Protein AF-A0A1T1D1V4-F1 (afdb_monomer)

Secondary structure (DSSP, 8-state):
------EEEEE-TT-S-HHHHHHHHHTTEEEEEPPPTTSPP----HHHHHSSPPHHHHHHHHHHHHHHTT-PPPP-PPP-

Nearest PDB structures (foldseek):
  5z5b-assembly3_C  TM=3.766E-01  e=7.288E-01  Thermococcus kodakarensis KOD1
  6byf-assembly6_F  TM=4.911E-01  e=2.182E+00  Saccharomyces cerevisiae S288C
  5wmi-assembly1_A-2  TM=4.898E-01  e=6.102E+00  Arabidopsis thaliana
  1u08-assembly1_A  TM=4.513E-01  e=6.998E+00  Escherichia coli
  5wmk-assembly1_A-2  TM=5.044E-01  e=9.859E+00  Arabidopsis thaliana

Foldseek 3Di:
DPPQDAEEAADEAPPDDPVVCVVCVVSNYHYDYDYDPPHDDDDDDPVSVVVHDDVVVVVVVVVVVCVVVVVDDDPPDDDD

Sequence (80 aa):
MTAAPEGKVFAEKGYLSKPFLVRLWQRGFHWFTGIRRNMKNSLMSMLDTVLLPQPFSIETLFDKLKSSMGLDHTPHRSPI

InterPro domains:
  IPR025668 Transposase DDE domain [PF13612] (6-78)

Organism: NCBI:txid1943583

Structure (mmCIF, N/CA/C/O backbone):
data_AF-A0A1T1D1V4-F1
#
_entry.id   AF-A0A1T1D1V4-F1
#
loop_
_atom_site.group_PDB
_atom_site.id
_atom_site.type_symbol
_atom_site.label_atom_id
_atom_site.label_alt_id
_atom_site.label_comp_id
_atom_site.label_asym_id
_atom_site.label_entity_id
_atom_site.label_seq_id
_atom_site.pdbx_PDB_ins_code
_atom_site.Cartn_x
_atom_site.Cartn_y
_atom_site.Cartn_z
_atom_site.occupancy
_atom_site.B_iso_or_equiv
_atom_site.auth_seq_id
_atom_site.auth_comp_id
_atom_site.auth_asym_id
_atom_site.auth_atom_id
_atom_site.pdbx_PDB_model_num
ATOM 1 N N . MET A 1 1 ? -19.256 -26.214 -4.639 1.00 37.50 1 MET A N 1
ATOM 2 C CA . MET A 1 1 ? -19.257 -25.092 -3.678 1.00 37.50 1 MET A CA 1
ATOM 3 C C . MET A 1 1 ? -17.872 -24.469 -3.718 1.00 37.50 1 MET A C 1
ATOM 5 O O . MET A 1 1 ? -16.954 -25.026 -3.137 1.00 37.50 1 MET A O 1
ATOM 9 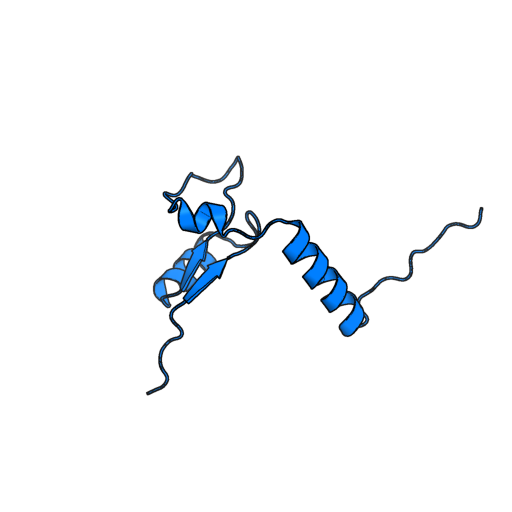N N . THR A 1 2 ? -17.672 -23.422 -4.515 1.00 47.41 2 THR A N 1
ATOM 10 C CA . THR A 1 2 ? -16.363 -22.758 -4.624 1.00 47.41 2 THR A CA 1
ATOM 11 C C . THR A 1 2 ? -16.192 -21.890 -3.383 1.00 47.41 2 THR A C 1
ATOM 13 O O . THR A 1 2 ? -17.006 -20.994 -3.174 1.00 47.41 2 THR A O 1
ATOM 16 N N . ALA A 1 3 ? -15.211 -22.195 -2.530 1.00 57.84 3 ALA A N 1
ATOM 17 C CA . ALA A 1 3 ? -14.924 -21.391 -1.346 1.00 57.84 3 ALA A CA 1
ATOM 18 C C . ALA A 1 3 ? -14.724 -19.928 -1.772 1.00 57.84 3 ALA A C 1
ATOM 20 O O . ALA A 1 3 ? -13.938 -19.654 -2.684 1.00 57.84 3 ALA A O 1
ATOM 21 N N . ALA A 1 4 ? -15.475 -19.002 -1.172 1.00 60.78 4 ALA A N 1
ATOM 22 C CA . ALA A 1 4 ? -15.222 -17.585 -1.380 1.00 60.78 4 ALA A CA 1
ATOM 23 C C . ALA A 1 4 ? -13.787 -17.308 -0.900 1.00 60.78 4 ALA A C 1
ATOM 25 O O . ALA A 1 4 ? -13.429 -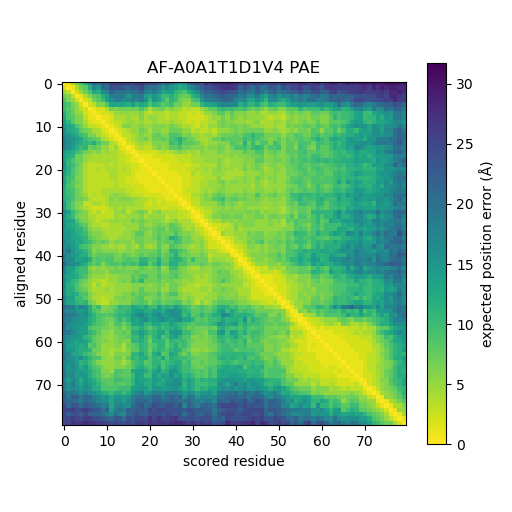17.753 0.191 1.00 60.78 4 ALA A O 1
ATOM 26 N N . PRO A 1 5 ? -12.935 -16.667 -1.711 1.00 59.72 5 PRO A N 1
ATOM 27 C CA . PRO A 1 5 ? -11.566 -16.399 -1.307 1.00 59.72 5 PRO A CA 1
ATOM 28 C C . PRO A 1 5 ? -11.568 -15.433 -0.118 1.00 59.72 5 PRO A C 1
ATOM 30 O O . PRO A 1 5 ? -11.872 -14.253 -0.260 1.00 59.72 5 PRO A O 1
ATOM 33 N N . GLU A 1 6 ? -11.236 -15.954 1.058 1.00 67.44 6 GLU A N 1
ATOM 34 C CA . GLU A 1 6 ? -10.991 -15.179 2.269 1.00 67.44 6 GLU A CA 1
ATOM 35 C C . GLU A 1 6 ? -9.488 -14.921 2.378 1.00 67.44 6 GLU A C 1
ATOM 37 O O . GLU A 1 6 ? -8.668 -15.832 2.252 1.00 67.44 6 GLU A O 1
ATOM 42 N N . GLY A 1 7 ? -9.098 -13.662 2.575 1.00 78.56 7 GLY A N 1
ATOM 43 C CA . GLY A 1 7 ? -7.684 -13.311 2.614 1.00 78.56 7 GLY A CA 1
ATOM 44 C C . GLY A 1 7 ? -7.421 -11.871 3.021 1.00 78.56 7 GLY A C 1
ATOM 45 O O . GLY A 1 7 ? -8.279 -10.991 2.892 1.00 78.56 7 GLY A O 1
ATOM 46 N N . LYS A 1 8 ? -6.204 -11.633 3.517 1.00 79.75 8 LYS A N 1
ATOM 47 C CA . LYS A 1 8 ? -5.688 -10.287 3.765 1.00 79.75 8 LYS A CA 1
ATOM 48 C C . LYS A 1 8 ? 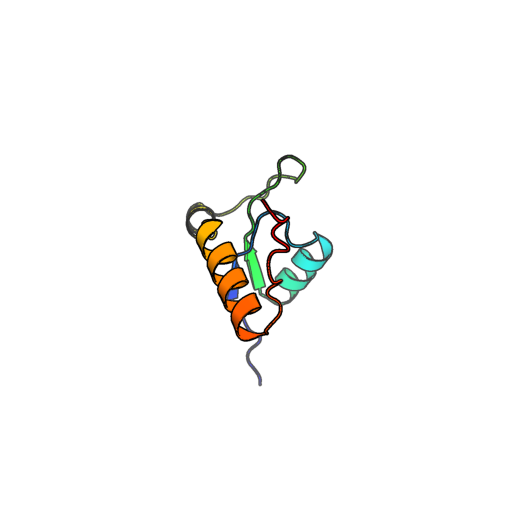-4.987 -9.781 2.513 1.00 79.75 8 LYS A C 1
ATOM 50 O O . LYS A 1 8 ? -4.101 -10.452 1.989 1.00 79.75 8 LYS A O 1
ATOM 55 N N . VAL A 1 9 ? -5.375 -8.602 2.047 1.00 78.75 9 VAL A N 1
ATOM 56 C CA . VAL A 1 9 ? -4.780 -7.968 0.871 1.00 78.75 9 VAL A CA 1
ATOM 57 C C . VAL A 1 9 ? -4.047 -6.718 1.319 1.00 78.75 9 VAL A C 1
ATOM 59 O O . VAL A 1 9 ? -4.652 -5.813 1.891 1.00 78.75 9 VAL A O 1
ATOM 62 N N . PHE A 1 10 ? -2.745 -6.676 1.057 1.00 76.88 10 PHE A N 1
ATOM 63 C CA . PHE A 1 10 ? -1.905 -5.525 1.353 1.00 76.88 10 PHE A CA 1
ATOM 64 C C . PHE A 1 10 ? -1.627 -4.748 0.079 1.00 76.88 10 PHE A C 1
ATOM 66 O O . PHE A 1 10 ? -1.368 -5.331 -0.973 1.00 76.88 10 PHE A O 1
ATOM 73 N N . ALA A 1 11 ? -1.664 -3.428 0.178 1.00 75.31 11 ALA A N 1
ATOM 74 C CA . ALA A 1 11 ? -1.451 -2.578 -0.974 1.00 75.31 11 ALA A CA 1
ATOM 75 C C . ALA A 1 11 ? -0.852 -1.232 -0.607 1.00 75.31 11 ALA A C 1
ATOM 77 O O . ALA A 1 11 ? -0.803 -0.803 0.550 1.00 75.31 11 ALA A O 1
ATOM 78 N N . GLU A 1 12 ? -0.420 -0.549 -1.655 1.00 73.00 12 GLU A N 1
ATOM 79 C CA . GLU A 1 12 ? 0.242 0.726 -1.538 1.00 73.00 12 GLU A CA 1
ATOM 80 C C . GLU A 1 12 ? -0.697 1.854 -1.101 1.00 73.00 12 GLU A C 1
ATOM 82 O O . GLU A 1 12 ? -1.924 1.836 -1.251 1.00 73.00 12 GLU A O 1
ATOM 87 N N . LYS A 1 13 ? -0.084 2.888 -0.538 1.00 71.69 13 LYS A N 1
ATOM 88 C CA . LYS A 1 13 ? -0.762 4.011 0.098 1.00 71.69 13 LYS A CA 1
ATOM 89 C C . LYS A 1 13 ? -1.741 4.724 -0.847 1.00 71.69 13 LYS A C 1
ATOM 91 O O . LYS A 1 13 ? -1.355 5.498 -1.725 1.00 71.69 13 LYS A O 1
ATOM 96 N N . GLY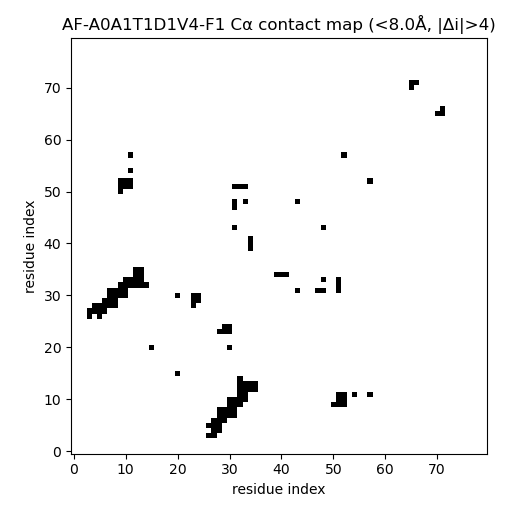 A 1 14 ? -3.038 4.559 -0.584 1.00 68.38 14 GLY A N 1
ATOM 97 C CA . GLY A 1 14 ? -4.142 5.189 -1.321 1.00 68.38 14 GLY A 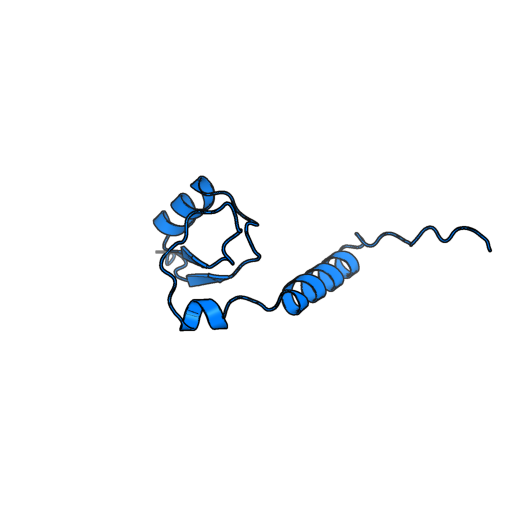CA 1
ATOM 98 C C . GLY A 1 14 ? -4.255 4.777 -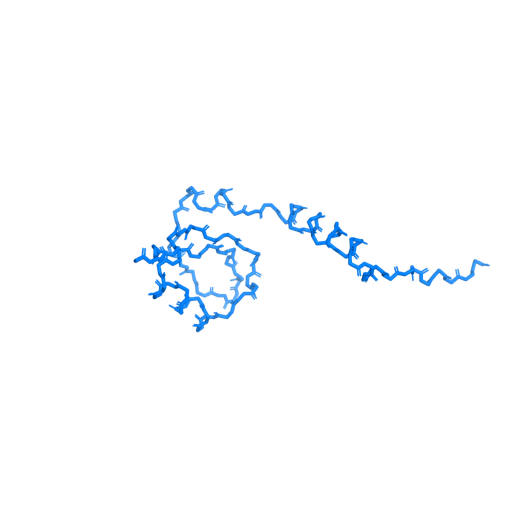2.790 1.00 68.38 14 GLY A C 1
ATOM 99 O O . GLY A 1 14 ? -4.702 5.578 -3.606 1.00 68.38 14 GLY A O 1
ATOM 100 N N . TYR A 1 15 ? -3.849 3.548 -3.110 1.00 70.69 15 TYR A N 1
ATOM 101 C CA . TYR A 1 15 ? -4.003 2.954 -4.440 1.00 70.69 15 TYR A CA 1
ATOM 102 C C . TYR A 1 15 ? -5.477 2.703 -4.810 1.00 70.69 15 TYR A C 1
ATOM 104 O O . TYR A 1 15 ? -5.835 2.699 -5.984 1.00 70.69 15 TYR A O 1
ATOM 112 N N . LEU A 1 16 ? -6.356 2.533 -3.811 1.00 73.00 16 LEU A N 1
ATOM 113 C CA . LEU A 1 16 ? -7.777 2.259 -4.024 1.00 73.00 16 LEU A CA 1
ATOM 114 C C . LEU A 1 16 ? -8.726 3.253 -3.361 1.00 73.00 16 LEU A C 1
ATOM 116 O O . LEU A 1 16 ? -8.463 3.826 -2.303 1.00 73.00 16 LEU A O 1
ATOM 120 N N . SER A 1 17 ? -9.876 3.429 -4.012 1.00 78.88 17 SER A N 1
ATOM 121 C CA . SER A 1 17 ? -10.952 4.297 -3.552 1.00 78.88 17 SER A CA 1
ATOM 122 C C . SER A 1 17 ? -11.775 3.635 -2.439 1.00 78.88 17 SER A C 1
ATOM 124 O O . SER A 1 17 ? -11.979 2.419 -2.415 1.00 78.88 17 SER A O 1
ATOM 126 N N . LYS A 1 18 ? -12.318 4.457 -1.532 1.00 79.38 18 LYS A N 1
ATOM 127 C CA . LYS A 1 18 ? -13.211 4.019 -0.441 1.00 79.38 18 LYS A CA 1
ATOM 128 C C . LYS A 1 18 ? -14.343 3.072 -0.885 1.00 79.38 18 LYS A C 1
ATOM 130 O O . LYS A 1 18 ? -14.512 2.047 -0.231 1.00 79.38 18 LYS A O 1
ATOM 135 N N . PRO A 1 19 ? -15.109 3.343 -1.965 1.00 84.56 19 PRO A N 1
ATOM 136 C CA . PRO A 1 19 ? -16.192 2.445 -2.371 1.00 84.56 19 PRO A CA 1
ATOM 137 C C . PRO A 1 19 ? -15.687 1.075 -2.832 1.00 84.56 19 PRO A C 1
ATOM 139 O O . PRO A 1 19 ? -16.377 0.076 -2.655 1.00 84.56 19 PRO A O 1
ATOM 142 N N . PHE A 1 20 ? -14.482 1.002 -3.399 1.00 82.06 20 PHE A N 1
ATOM 143 C CA . PHE A 1 20 ? -13.892 -0.277 -3.778 1.00 82.06 20 PHE A CA 1
ATOM 144 C C . PHE A 1 20 ? -13.474 -1.086 -2.544 1.00 82.06 20 PHE A C 1
ATOM 146 O O . PHE A 1 20 ? -13.703 -2.292 -2.494 1.00 82.06 20 PHE A O 1
ATOM 153 N N . LEU A 1 21 ? -12.951 -0.408 -1.521 1.00 78.94 21 LEU A N 1
ATOM 154 C CA . LEU A 1 21 ? -12.584 -1.015 -0.242 1.00 78.94 21 LEU A CA 1
ATOM 155 C C . LEU A 1 21 ? -13.803 -1.629 0.466 1.00 78.94 21 LEU A C 1
ATOM 157 O O . LEU A 1 21 ? -13.736 -2.762 0.928 1.00 78.94 21 LEU A O 1
ATOM 161 N N . VAL A 1 22 ? -14.948 -0.936 0.462 1.00 83.31 22 VAL A N 1
ATOM 162 C CA . VAL A 1 22 ? -16.209 -1.468 1.016 1.00 83.31 22 VAL A CA 1
ATOM 163 C C . VAL A 1 22 ? -16.659 -2.732 0.279 1.00 83.31 22 VAL A C 1
ATOM 165 O O . VAL A 1 22 ? -17.059 -3.702 0.917 1.00 83.31 22 VAL A O 1
ATOM 168 N N . ARG A 1 23 ? -16.551 -2.763 -1.056 1.00 86.69 23 ARG A N 1
ATOM 169 C CA . ARG A 1 23 ? -16.906 -3.954 -1.848 1.00 86.69 23 ARG A CA 1
ATOM 170 C C . ARG A 1 23 ? -15.988 -5.145 -1.578 1.00 86.69 23 ARG A C 1
ATOM 172 O O . ARG A 1 23 ? -16.461 -6.276 -1.569 1.00 86.69 23 ARG A O 1
ATOM 179 N N . LEU A 1 24 ? -14.693 -4.906 -1.375 1.00 83.31 24 LEU A N 1
ATOM 180 C CA . LEU A 1 24 ? -13.739 -5.946 -0.970 1.00 83.31 24 LEU A CA 1
ATOM 181 C C . LEU A 1 24 ? -14.090 -6.506 0.408 1.00 83.31 24 LEU A C 1
ATOM 183 O O . LEU A 1 24 ? -14.154 -7.722 0.569 1.00 83.31 24 LEU A O 1
ATOM 187 N N . TRP A 1 25 ? -14.405 -5.623 1.356 1.00 82.38 25 TRP A N 1
ATOM 188 C CA . TRP A 1 25 ? -14.799 -6.017 2.705 1.00 82.38 25 TRP A CA 1
ATOM 189 C C . TRP A 1 25 ? -16.054 -6.894 2.703 1.00 82.38 25 TRP A C 1
ATOM 191 O O . TRP A 1 25 ? -16.087 -7.941 3.340 1.00 82.38 25 TRP A O 1
ATOM 201 N N . GLN A 1 26 ? -17.066 -6.520 1.913 1.00 85.38 26 GLN A N 1
ATOM 202 C CA . GLN A 1 26 ? -18.288 -7.314 1.727 1.00 85.38 26 GLN A CA 1
ATOM 203 C C . GLN A 1 26 ? -18.032 -8.691 1.100 1.00 85.38 26 GLN A C 1
ATOM 205 O O . GLN A 1 26 ? -18.833 -9.602 1.276 1.00 85.38 26 GLN A O 1
ATOM 210 N N . ARG A 1 27 ? -16.926 -8.847 0.366 1.00 84.69 27 ARG A N 1
ATOM 211 C CA . ARG A 1 27 ? -16.500 -10.114 -0.238 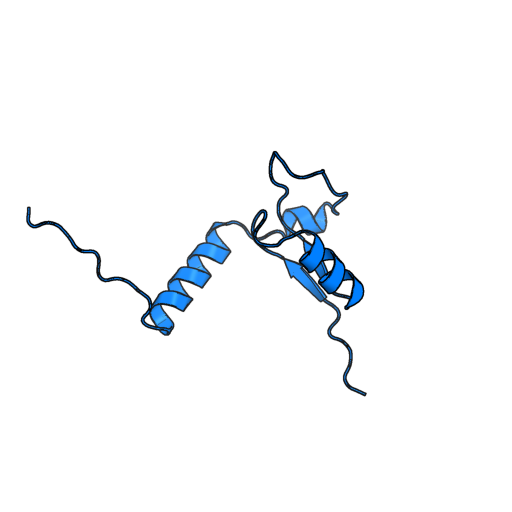1.00 84.69 27 ARG A CA 1
ATOM 212 C C . ARG A 1 27 ? -15.619 -10.966 0.684 1.00 84.69 27 ARG A C 1
ATOM 214 O O . ARG A 1 27 ? -15.180 -12.019 0.244 1.00 84.69 27 ARG A O 1
ATOM 221 N N . GLY A 1 28 ? -15.354 -10.528 1.918 1.00 82.00 28 GLY A N 1
ATOM 222 C CA . GLY A 1 28 ? -14.498 -11.244 2.873 1.00 82.00 28 GLY A CA 1
ATOM 223 C C . GLY A 1 28 ? -13.004 -10.924 2.752 1.00 82.00 28 GLY A C 1
ATOM 224 O O . GLY A 1 28 ? -12.182 -11.528 3.443 1.00 82.00 28 GLY A O 1
ATOM 225 N N . PHE A 1 29 ? -12.629 -9.954 1.912 1.00 82.44 29 PHE A N 1
ATOM 226 C CA . PHE A 1 29 ? -11.245 -9.506 1.798 1.00 82.44 29 PHE A CA 1
ATOM 227 C C . PHE A 1 29 ? -10.954 -8.374 2.775 1.00 82.44 29 PHE A C 1
ATOM 229 O O . PHE A 1 29 ? -11.482 -7.264 2.656 1.00 82.44 29 PHE A O 1
ATOM 236 N N . HIS A 1 30 ? -10.045 -8.643 3.705 1.00 78.31 30 HIS A N 1
ATOM 237 C CA . HIS A 1 30 ? -9.555 -7.648 4.646 1.00 78.31 30 HIS A CA 1
ATOM 238 C C . HIS A 1 30 ? -8.402 -6.888 4.000 1.00 78.31 30 HIS A C 1
ATOM 240 O O . HIS A 1 30 ? -7.313 -7.421 3.795 1.00 78.31 30 HIS A O 1
ATOM 246 N N . TRP A 1 31 ? -8.674 -5.646 3.625 1.00 76.50 31 TRP A N 1
ATOM 247 C CA . TRP A 1 31 ? -7.752 -4.814 2.869 1.00 76.50 31 TRP A CA 1
ATOM 248 C C . TRP A 1 31 ? -6.984 -3.856 3.784 1.00 76.50 31 TRP A C 1
ATOM 250 O O . TRP A 1 31 ? -7.591 -3.076 4.521 1.00 76.50 31 TRP A O 1
ATOM 260 N N . PHE A 1 32 ? -5.656 -3.851 3.672 1.00 75.38 32 PHE A N 1
ATOM 261 C CA . PHE A 1 32 ? -4.754 -2.995 4.438 1.00 75.38 32 PHE A CA 1
ATOM 262 C C . PHE A 1 32 ? -3.928 -2.122 3.493 1.00 75.38 32 PHE A C 1
ATOM 264 O O . PHE A 1 32 ? -3.185 -2.615 2.645 1.00 75.38 32 PHE A O 1
ATOM 271 N N . THR A 1 33 ? -4.034 -0.802 3.652 1.00 76.62 33 THR A N 1
ATOM 272 C CA . THR A 1 33 ? -3.204 0.179 2.933 1.00 76.62 33 THR A CA 1
ATOM 273 C C . THR A 1 33 ? -2.662 1.220 3.882 1.00 76.62 33 THR A C 1
ATOM 275 O O . THR A 1 33 ? -3.345 1.615 4.826 1.00 76.62 33 THR A O 1
ATOM 278 N N . GLY A 1 34 ? -1.492 1.768 3.554 1.00 73.12 34 GLY A N 1
ATOM 279 C CA . GLY A 1 34 ? -0.990 2.959 4.230 1.00 73.12 34 GLY A CA 1
ATOM 280 C C . GLY A 1 34 ? -1.982 4.130 4.154 1.00 73.12 34 GLY A C 1
ATOM 281 O O . GLY A 1 34 ? -2.567 4.408 3.103 1.00 73.12 34 GLY A O 1
ATOM 282 N N . ILE A 1 35 ? -2.146 4.851 5.265 1.00 75.38 35 ILE A N 1
ATOM 283 C CA . ILE A 1 35 ? -3.077 5.982 5.393 1.00 75.38 35 ILE A CA 1
ATOM 284 C C . ILE A 1 35 ? -2.426 7.256 4.829 1.00 75.38 35 ILE A C 1
ATOM 286 O O . ILE A 1 35 ? -1.314 7.640 5.212 1.00 75.38 35 ILE A O 1
ATOM 290 N N . ARG A 1 36 ? -3.088 7.925 3.871 1.00 74.31 36 ARG A N 1
ATOM 291 C CA . ARG A 1 36 ? -2.672 9.249 3.355 1.00 74.31 36 ARG A CA 1
ATOM 292 C C . ARG A 1 36 ? -2.968 10.348 4.369 1.00 74.31 36 ARG A C 1
ATOM 294 O O . ARG A 1 36 ? -3.927 10.246 5.116 1.00 74.31 36 ARG A O 1
ATOM 301 N N . ARG A 1 37 ? -2.181 11.433 4.338 1.00 75.88 37 ARG A N 1
ATOM 302 C CA . ARG A 1 37 ? -2.367 12.593 5.235 1.00 75.88 37 ARG A CA 1
ATOM 303 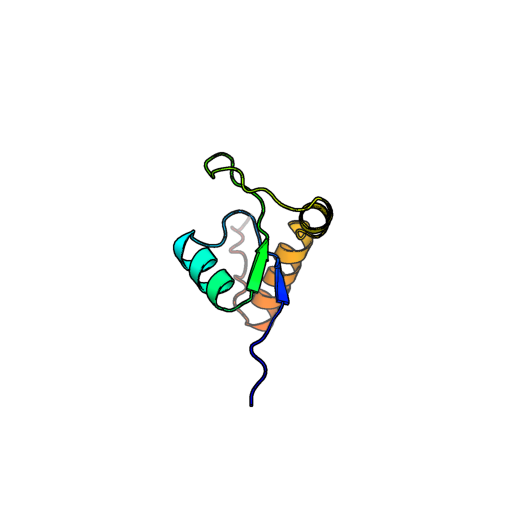C C . ARG A 1 37 ? -3.792 13.174 5.171 1.00 75.88 37 ARG A C 1
ATOM 305 O O . ARG A 1 37 ? -4.288 13.643 6.181 1.00 75.88 37 ARG A O 1
ATOM 312 N N . ASN A 1 38 ? -4.464 13.053 4.020 1.00 78.62 38 ASN A N 1
ATOM 313 C CA . ASN A 1 38 ? -5.841 13.525 3.807 1.00 78.62 38 ASN A CA 1
ATOM 314 C C . ASN A 1 38 ? -6.909 12.414 3.927 1.00 78.62 38 ASN A C 1
ATOM 316 O O . ASN A 1 38 ? -8.067 12.620 3.565 1.00 78.62 38 ASN A O 1
ATOM 320 N N . MET A 1 39 ? -6.543 11.210 4.379 1.00 78.50 39 MET A N 1
ATOM 321 C CA . MET A 1 39 ? -7.490 10.124 4.645 1.00 78.50 39 MET A CA 1
ATOM 322 C C . MET A 1 39 ? -7.846 10.088 6.128 1.00 78.50 39 MET A C 1
ATOM 324 O O . MET A 1 39 ? -7.005 10.337 6.986 1.00 78.50 39 MET A O 1
ATOM 328 N N . LYS A 1 40 ? -9.102 9.742 6.432 1.00 74.94 40 LYS A N 1
ATOM 329 C CA . LYS A 1 40 ? -9.505 9.474 7.815 1.00 74.94 40 LYS A CA 1
ATOM 330 C C . LYS A 1 40 ? -8.717 8.273 8.331 1.00 74.94 40 LYS A C 1
ATOM 332 O O . LYS A 1 40 ? -8.609 7.271 7.624 1.00 74.94 40 LYS A O 1
ATOM 337 N N . ASN A 1 41 ? -8.188 8.398 9.544 1.00 71.06 41 ASN A N 1
ATOM 338 C CA . ASN A 1 41 ? -7.474 7.314 10.194 1.00 71.06 41 ASN A CA 1
ATOM 339 C C . ASN A 1 41 ? -8.433 6.139 10.424 1.00 71.06 41 ASN A C 1
ATOM 341 O O . ASN A 1 41 ? -9.519 6.331 10.973 1.00 71.06 41 ASN A O 1
ATOM 345 N N . SER A 1 42 ? -8.047 4.943 9.993 1.00 72.00 42 SER A N 1
ATOM 346 C CA . SER A 1 42 ? -8.753 3.705 10.312 1.00 72.00 42 SER A CA 1
ATOM 347 C C . SER A 1 42 ? -7.952 2.942 11.353 1.00 72.00 42 SER A C 1
ATOM 349 O O . SER A 1 42 ? -6.729 2.861 11.244 1.00 72.00 42 SER A O 1
ATOM 351 N N . LEU A 1 43 ? -8.633 2.366 12.342 1.00 68.06 43 LEU A N 1
ATOM 352 C CA . LEU A 1 43 ? -7.998 1.444 13.278 1.00 68.06 43 LEU A CA 1
ATOM 353 C C . LEU A 1 43 ? -7.465 0.241 12.494 1.00 68.06 43 LEU A C 1
ATOM 355 O O . LEU A 1 43 ? -8.228 -0.493 11.870 1.00 68.06 43 LEU A O 1
ATOM 359 N N . MET A 1 44 ? -6.146 0.089 12.502 1.00 75.31 44 MET A N 1
ATOM 360 C CA . MET A 1 44 ? -5.420 -1.000 11.861 1.00 75.31 44 MET A CA 1
ATOM 361 C C . MET A 1 44 ? -4.638 -1.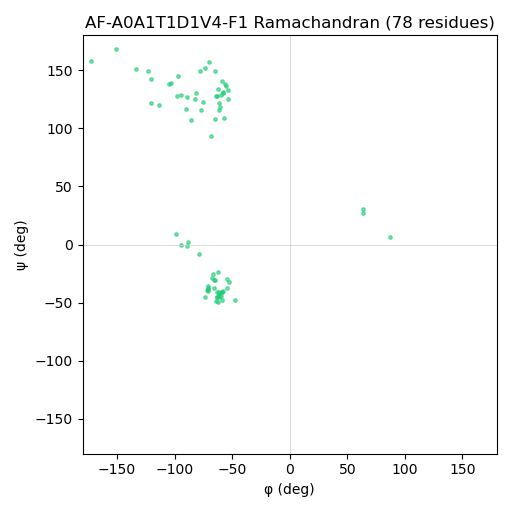742 12.941 1.00 75.31 44 MET A C 1
ATOM 363 O O . MET A 1 44 ? -4.126 -1.114 13.869 1.00 75.31 44 MET A O 1
ATOM 367 N N . SER A 1 45 ? -4.549 -3.070 12.848 1.00 79.00 45 SER A N 1
ATOM 368 C CA . SER A 1 45 ? -3.740 -3.840 13.795 1.00 79.00 45 SER A CA 1
ATOM 369 C C . SER A 1 45 ? -2.257 -3.483 13.649 1.00 79.00 45 SER A C 1
ATOM 371 O O . SER A 1 45 ? -1.784 -3.168 12.551 1.00 79.00 45 SER A O 1
ATOM 373 N N . MET A 1 46 ? -1.497 -3.570 14.743 1.00 76.62 46 MET A N 1
ATOM 374 C CA . MET A 1 46 ? -0.044 -3.355 14.713 1.00 76.62 46 MET A CA 1
ATOM 375 C C . MET A 1 46 ? 0.644 -4.333 13.754 1.00 76.62 46 MET A C 1
ATOM 377 O O . MET A 1 46 ? 1.495 -3.922 12.969 1.00 76.62 46 MET A O 1
ATOM 381 N N . LEU A 1 47 ? 0.215 -5.601 13.751 1.00 77.75 47 LEU A N 1
ATOM 382 C CA . LEU A 1 47 ? 0.738 -6.623 12.840 1.00 77.75 47 LEU A CA 1
ATOM 383 C C . LEU A 1 47 ? 0.487 -6.257 11.377 1.00 77.75 47 LEU A C 1
ATOM 385 O O . LEU A 1 47 ? 1.398 -6.326 10.560 1.00 77.75 47 LEU A O 1
ATOM 389 N N . ASP A 1 48 ? -0.723 -5.804 11.056 1.00 76.06 48 ASP A N 1
ATOM 390 C CA . ASP A 1 48 ? -1.075 -5.427 9.687 1.00 76.06 48 ASP A CA 1
ATOM 391 C C . ASP A 1 48 ? -0.312 -4.174 9.232 1.00 76.06 48 ASP A C 1
ATOM 393 O O . ASP A 1 48 ? -0.013 -4.029 8.053 1.00 76.06 48 ASP A O 1
ATOM 397 N N . THR A 1 49 ? 0.053 -3.290 10.164 1.00 76.12 49 THR A N 1
ATOM 398 C CA . THR A 1 49 ? 0.875 -2.105 9.876 1.00 76.12 49 THR A CA 1
ATOM 399 C C . THR A 1 49 ? 2.321 -2.477 9.556 1.00 76.12 49 THR A C 1
ATOM 401 O O . THR A 1 49 ? 2.902 -1.898 8.644 1.00 76.12 49 THR A O 1
ATOM 404 N N . VAL A 1 50 ? 2.893 -3.453 10.266 1.00 76.94 50 VAL A N 1
ATOM 405 C CA . VAL A 1 50 ? 4.249 -3.970 9.998 1.00 76.94 50 VAL A CA 1
ATOM 406 C C . VAL A 1 50 ? 4.293 -4.783 8.701 1.00 76.94 50 VAL A C 1
ATOM 408 O O . VAL A 1 50 ? 5.282 -4.730 7.978 1.00 76.94 50 VAL A O 1
ATOM 411 N N . LEU A 1 51 ? 3.219 -5.516 8.398 1.00 74.69 51 LEU A N 1
ATOM 412 C CA . LEU A 1 51 ? 3.089 -6.335 7.190 1.00 74.69 51 LEU A CA 1
ATOM 413 C C . LEU A 1 51 ? 2.747 -5.528 5.930 1.00 74.69 51 LEU A C 1
ATOM 415 O O . LEU A 1 51 ? 2.770 -6.089 4.833 1.00 74.69 51 LEU A O 1
ATOM 419 N N . LEU A 1 52 ? 2.437 -4.231 6.054 1.00 75.75 52 LEU A N 1
ATOM 420 C CA . LEU A 1 52 ? 2.299 -3.373 4.883 1.00 75.75 52 LEU A CA 1
ATOM 421 C C . LEU A 1 52 ? 3.614 -3.395 4.088 1.00 75.75 52 LEU A C 1
ATOM 423 O O . LEU A 1 52 ? 4.682 -3.185 4.666 1.00 75.75 52 LEU A O 1
ATOM 427 N N . PRO A 1 53 ? 3.557 -3.632 2.768 1.00 66.56 53 PRO A N 1
ATOM 428 C CA . PRO A 1 53 ? 4.750 -3.744 1.955 1.00 66.56 53 PRO A CA 1
ATOM 429 C C . PRO A 1 53 ? 5.585 -2.472 2.053 1.00 66.56 53 PRO A C 1
ATOM 431 O O . PRO A 1 53 ? 5.089 -1.355 1.879 1.00 66.56 53 PRO A O 1
ATOM 434 N N . GLN A 1 54 ? 6.879 -2.671 2.299 1.00 66.75 54 GLN A N 1
ATOM 435 C CA . GLN A 1 54 ? 7.889 -1.654 2.045 1.00 66.75 54 GLN A CA 1
ATOM 436 C C . GLN A 1 54 ? 7.742 -1.211 0.578 1.00 66.75 54 GLN A C 1
ATOM 438 O O . GLN A 1 54 ? 7.661 -2.086 -0.292 1.00 66.75 54 GLN A O 1
ATOM 443 N N . PRO A 1 55 ? 7.729 0.100 0.273 1.00 65.06 55 PRO A N 1
ATOM 444 C CA . PRO A 1 55 ? 7.515 0.605 -1.091 1.00 65.06 55 PRO A CA 1
ATOM 445 C C . PRO A 1 55 ? 8.477 -0.028 -2.111 1.00 65.06 55 PRO A C 1
ATOM 447 O O . PRO A 1 55 ? 8.079 -0.360 -3.224 1.00 65.06 55 PRO A O 1
ATOM 450 N N . PHE A 1 56 ? 9.697 -0.355 -1.674 1.00 65.88 56 PHE A N 1
ATOM 451 C CA . PHE A 1 56 ? 10.699 -1.065 -2.470 1.00 65.88 56 PHE A CA 1
ATOM 452 C C . PHE A 1 56 ? 10.214 -2.401 -3.065 1.00 65.88 56 PHE A C 1
ATOM 454 O O . PHE A 1 56 ? 10.562 -2.745 -4.193 1.00 65.88 56 PHE A O 1
ATOM 461 N N . SER A 1 57 ? 9.406 -3.173 -2.330 1.00 73.19 57 SER A N 1
ATOM 462 C CA . SER A 1 57 ? 8.940 -4.486 -2.800 1.00 73.19 57 SER A CA 1
ATOM 463 C C . SER A 1 57 ? 7.928 -4.368 -3.940 1.00 73.19 57 SER A C 1
ATOM 465 O O . SER A 1 57 ? 7.964 -5.173 -4.867 1.00 73.19 57 SER A O 1
ATOM 467 N N . ILE A 1 58 ? 7.045 -3.367 -3.890 1.00 73.75 58 ILE A N 1
ATOM 468 C CA . ILE A 1 58 ? 6.041 -3.128 -4.936 1.00 73.75 58 ILE A CA 1
ATOM 469 C C . ILE A 1 58 ? 6.707 -2.551 -6.182 1.00 73.75 58 ILE A C 1
ATOM 471 O O . ILE A 1 58 ? 6.445 -3.035 -7.281 1.00 73.75 58 ILE A O 1
ATOM 475 N N . GLU A 1 59 ? 7.599 -1.576 -6.011 1.00 78.19 59 GLU A N 1
ATOM 476 C CA . GLU A 1 59 ? 8.347 -0.954 -7.106 1.00 78.19 59 GLU A CA 1
ATOM 477 C C . GLU A 1 59 ? 9.168 -1.994 -7.882 1.00 78.19 59 GLU A C 1
ATOM 479 O O . GLU A 1 59 ? 9.015 -2.121 -9.096 1.00 78.19 59 GLU A O 1
ATOM 484 N N . THR A 1 60 ? 9.908 -2.854 -7.171 1.00 83.00 60 THR A N 1
ATOM 485 C CA . THR A 1 60 ? 10.673 -3.957 -7.779 1.00 83.00 60 THR A CA 1
ATOM 486 C C . THR A 1 60 ? 9.781 -4.911 -8.579 1.00 83.00 60 THR A C 1
ATOM 488 O O . THR A 1 60 ? 10.162 -5.402 -9.643 1.00 83.00 60 THR A O 1
ATOM 491 N N . LEU A 1 61 ? 8.586 -5.216 -8.066 1.00 84.62 61 LEU A N 1
ATOM 492 C CA . LEU A 1 61 ? 7.652 -6.131 -8.719 1.00 84.62 61 LEU A CA 1
ATOM 493 C C . LEU A 1 61 ? 7.040 -5.489 -9.971 1.00 84.62 61 LEU A C 1
ATOM 495 O O . LEU A 1 61 ? 6.929 -6.152 -11.002 1.00 84.62 61 LEU A O 1
ATOM 499 N N . PHE A 1 62 ? 6.724 -4.194 -9.912 1.00 83.94 62 PHE A N 1
ATOM 500 C CA . PHE A 1 62 ? 6.296 -3.410 -11.069 1.00 83.94 62 PHE A CA 1
ATOM 501 C C . PHE A 1 62 ? 7.381 -3.305 -12.141 1.00 83.94 62 PHE A C 1
ATOM 503 O O . PHE A 1 62 ? 7.063 -3.427 -13.321 1.00 83.94 62 PHE A O 1
ATOM 510 N N . ASP A 1 63 ? 8.643 -3.119 -11.763 1.00 85.50 63 ASP A N 1
ATOM 511 C CA . ASP A 1 63 ? 9.767 -3.093 -12.704 1.00 85.50 63 ASP A CA 1
ATOM 512 C C . ASP A 1 63 ? 9.937 -4.435 -13.416 1.00 85.50 63 ASP A C 1
ATOM 514 O O . ASP A 1 63 ? 10.018 -4.485 -14.643 1.00 85.50 63 ASP A O 1
ATOM 518 N N . LYS A 1 64 ? 9.872 -5.548 -12.676 1.00 90.94 64 LYS A N 1
ATOM 519 C CA . LYS A 1 64 ? 9.879 -6.885 -13.290 1.00 90.94 64 LYS A CA 1
ATOM 520 C C . LYS A 1 64 ? 8.690 -7.108 -14.219 1.00 90.94 64 LYS A C 1
ATOM 522 O O . LYS A 1 64 ? 8.856 -7.690 -15.290 1.00 90.94 64 LYS A O 1
ATOM 527 N N . LEU A 1 65 ? 7.502 -6.655 -13.822 1.00 90.81 65 LEU A N 1
ATOM 528 C CA . LEU A 1 65 ? 6.291 -6.762 -14.634 1.00 90.81 65 LEU A CA 1
ATOM 529 C C . LEU A 1 65 ? 6.426 -5.991 -15.946 1.00 90.81 65 LEU A C 1
ATOM 531 O O . LEU A 1 65 ? 6.171 -6.569 -17.003 1.00 90.81 65 LEU A O 1
ATOM 535 N N . LYS A 1 66 ? 6.863 -4.727 -15.893 1.00 90.06 66 LYS A N 1
ATOM 536 C CA . LYS A 1 66 ? 7.072 -3.901 -17.089 1.00 90.06 66 LYS A CA 1
ATOM 537 C C . LYS A 1 66 ? 8.076 -4.548 -18.044 1.00 90.06 66 LYS A C 1
ATOM 539 O O . LYS A 1 66 ? 7.780 -4.646 -19.234 1.00 90.06 66 LYS A O 1
ATOM 544 N N . SER A 1 67 ? 9.153 -5.122 -17.509 1.00 90.75 67 SER A N 1
ATOM 545 C CA . SER A 1 67 ? 10.135 -5.865 -18.300 1.00 90.75 67 SER A CA 1
ATOM 546 C C . SER A 1 67 ? 9.556 -7.119 -18.951 1.00 90.75 67 SER A C 1
ATOM 548 O O . SER A 1 67 ? 9.674 -7.302 -20.161 1.00 90.75 67 SER A O 1
ATOM 550 N N . SER A 1 68 ? 8.836 -7.948 -18.190 1.00 92.94 68 SER A N 1
ATOM 551 C CA . SER A 1 68 ? 8.233 -9.183 -18.715 1.00 92.94 68 SER A CA 1
ATOM 552 C C . SER A 1 68 ? 7.150 -8.947 -19.773 1.00 92.94 68 SER A C 1
ATOM 554 O O . SER A 1 68 ? 6.966 -9.777 -20.659 1.00 92.94 68 SER A O 1
ATOM 556 N N . MET A 1 69 ? 6.437 -7.821 -19.687 1.00 94.12 69 MET A N 1
ATOM 557 C CA . MET A 1 69 ? 5.358 -7.458 -20.608 1.00 94.12 69 MET A CA 1
ATOM 558 C C . MET A 1 69 ? 5.830 -6.563 -21.761 1.00 94.12 69 MET A C 1
ATOM 560 O O . MET A 1 69 ? 5.014 -6.175 -22.592 1.00 94.12 69 MET A O 1
ATOM 564 N N . GLY A 1 70 ? 7.119 -6.208 -21.814 1.00 88.81 70 GLY A N 1
ATOM 565 C CA . GLY A 1 70 ? 7.653 -5.294 -22.826 1.00 88.81 70 GLY A CA 1
ATOM 566 C C . GLY A 1 70 ? 7.065 -3.880 -22.749 1.00 88.81 70 GLY A C 1
ATOM 567 O O . GLY A 1 70 ? 6.984 -3.193 -23.761 1.00 88.81 70 GLY A O 1
ATOM 568 N N . LEU A 1 71 ? 6.626 -3.452 -21.562 1.00 87.62 71 LEU A N 1
ATOM 569 C CA . LEU A 1 71 ? 6.105 -2.102 -21.306 1.00 87.62 71 LEU A CA 1
ATOM 570 C C . LEU A 1 71 ? 7.212 -1.117 -20.906 1.00 87.62 71 LEU A C 1
ATOM 572 O O . LEU A 1 71 ? 6.933 0.056 -20.656 1.00 87.62 71 LEU A O 1
ATOM 576 N N . ASP A 1 72 ? 8.454 -1.592 -20.814 1.00 85.31 72 ASP A N 1
ATOM 577 C CA . ASP A 1 72 ? 9.611 -0.750 -20.541 1.00 85.31 72 ASP A CA 1
ATOM 578 C C . ASP A 1 72 ? 9.826 0.245 -21.684 1.00 85.31 72 ASP A C 1
ATOM 580 O O . ASP A 1 72 ? 9.921 -0.112 -22.859 1.00 85.31 72 ASP A O 1
ATOM 584 N N . HIS A 1 73 ? 9.942 1.523 -21.335 1.00 79.88 73 HIS A N 1
ATOM 585 C CA . HIS A 1 73 ? 10.363 2.538 -22.286 1.00 79.88 73 HIS A CA 1
ATOM 586 C C . HIS A 1 73 ? 11.884 2.518 -22.415 1.00 79.88 73 HIS A C 1
ATOM 588 O O . HIS A 1 73 ? 12.603 2.601 -21.418 1.00 79.88 73 HIS A O 1
ATOM 594 N N . THR A 1 74 ? 12.392 2.485 -23.648 1.00 76.25 74 THR A N 1
ATOM 595 C CA . THR A 1 74 ? 13.789 2.843 -23.900 1.00 76.25 74 THR A CA 1
ATOM 596 C C . THR A 1 74 ? 13.984 4.297 -23.475 1.00 76.25 74 THR A C 1
ATOM 598 O O . THR A 1 74 ? 13.284 5.167 -24.003 1.00 76.25 74 THR A O 1
ATOM 601 N N . PRO A 1 75 ? 14.897 4.601 -22.537 1.00 70.31 75 PRO A N 1
ATOM 602 C CA . PRO A 1 75 ? 15.152 5.980 -22.165 1.00 70.31 75 PRO A CA 1
ATOM 603 C C . PRO A 1 75 ? 15.643 6.728 -23.404 1.00 70.31 75 PRO A C 1
ATOM 605 O O . PRO A 1 75 ? 16.687 6.388 -23.963 1.00 70.31 75 PRO A O 1
ATOM 608 N N . HIS A 1 76 ? 14.902 7.752 -23.833 1.00 72.12 76 HIS A N 1
ATOM 609 C CA . HIS A 1 76 ? 15.410 8.704 -24.812 1.00 72.12 76 HIS A CA 1
ATOM 610 C C . HIS A 1 76 ? 16.520 9.492 -24.123 1.00 72.12 76 HIS A C 1
ATOM 612 O O . HIS A 1 76 ? 16.280 10.465 -23.413 1.00 72.12 76 HIS A O 1
ATOM 618 N N . ARG A 1 77 ? 17.757 9.026 -24.277 1.00 74.12 77 ARG A N 1
ATOM 619 C CA . ARG A 1 77 ? 18.922 9.803 -23.872 1.00 74.12 77 ARG A CA 1
ATOM 620 C C . ARG A 1 77 ? 19.104 10.885 -24.926 1.00 74.12 77 ARG A C 1
ATOM 622 O O . ARG A 1 77 ? 19.178 10.569 -26.113 1.00 74.12 77 ARG A O 1
ATOM 629 N N . SER A 1 78 ? 19.097 12.147 -24.514 1.00 73.50 78 SER A N 1
ATOM 630 C CA . SER A 1 78 ? 19.566 13.225 -25.381 1.00 73.50 78 SER A CA 1
ATOM 631 C C . SER A 1 78 ? 21.026 12.938 -25.754 1.00 73.50 78 SER A C 1
ATOM 633 O O . SER A 1 78 ? 21.765 12.445 -24.893 1.00 73.50 78 SER A O 1
ATOM 635 N N . PRO A 1 79 ? 21.451 13.195 -27.004 1.00 76.19 79 PRO A N 1
ATOM 636 C CA . PRO A 1 79 ? 22.867 13.171 -27.345 1.00 76.19 79 PRO A CA 1
ATOM 637 C C . PRO A 1 79 ? 23.612 14.134 -26.416 1.00 76.19 79 PRO A C 1
ATOM 639 O O . PRO A 1 79 ? 23.097 15.217 -26.127 1.00 76.19 79 PRO A O 1
ATOM 642 N N . ILE A 1 80 ? 24.768 13.699 -25.917 1.00 70.25 80 ILE A N 1
ATOM 643 C CA . ILE A 1 80 ? 25.712 14.566 -25.198 1.00 70.25 80 ILE A CA 1
ATOM 644 C C . ILE A 1 80 ? 26.291 15.565 -26.198 1.00 70.25 80 ILE A C 1
ATOM 646 O O . ILE A 1 80 ? 26.615 15.114 -27.322 1.00 70.25 80 ILE A O 1
#

Mean predicted aligned error: 9.88 Å

pLDDT: mean 76.48, std 9.21, range [37.5, 94.12]

Radius of gyration: 17.2 Å; Cα contacts (8 Å, |Δi|>4): 67; chains: 1; bounding box: 45×40×42 Å

Solvent-accessible surface area (backbone atoms only — not comparable to full-atom values): 5225 Å² total; per-residue (Å²): 134,82,77,74,71,68,47,79,44,69,47,60,66,66,77,67,56,71,72,58,53,53,55,37,46,75,57,50,29,50,74,45,56,51,82,48,96,92,47,84,88,69,98,69,57,71,68,61,60,70,65,38,71,57,68,67,63,57,52,54,50,50,53,52,47,28,57,78,70,67,66,60,75,79,79,85,71,76,85,130